Protein AF-X0XBN4-F1 (afdb_monomer)

Solvent-accessible surface area (backbone atoms only — not comparable to full-atom values): 3369 Å² total; per-residue (Å²): 111,69,65,51,54,52,20,50,49,45,44,50,49,19,57,75,71,75,46,81,52,61,80,80,37,64,82,52,90,50,70,68,56,50,51,48,52,52,29,44,52,52,26,52,51,52,14,55,77,52,79,65,41,91,63,74,65,107

Organism: NCBI:txid412755

pLDDT: mean 93.68, std 4.95, range [71.5, 98.44]

Radius of gyration: 17.12 Å; Cα contacts (8 Å, |Δi|>4): 44; chains: 1; bounding box: 38×20×40 Å

Structure (mmCIF, N/CA/C/O backbone):
data_AF-X0XBN4-F1
#
_entry.id   AF-X0XBN4-F1
#
loop_
_atom_site.group_PDB
_atom_site.id
_atom_site.type_symbol
_atom_site.label_atom_id
_atom_site.label_alt_id
_atom_site.label_comp_id
_atom_site.label_asym_id
_atom_site.label_entity_id
_atom_site.label_seq_id
_atom_site.pdbx_PDB_ins_code
_atom_site.Cartn_x
_atom_site.Cartn_y
_atom_site.Cartn_z
_atom_site.occupancy
_atom_site.B_iso_or_equiv
_atom_site.auth_seq_id
_atom_site.auth_comp_id
_atom_site.auth_asym_id
_atom_site.auth_atom_id
_atom_site.pdbx_PDB_model_num
ATOM 1 N N . PHE A 1 1 ? -1.087 11.829 8.565 1.00 71.50 1 PHE A N 1
ATOM 2 C CA . PHE A 1 1 ? -0.680 10.588 9.258 1.00 71.50 1 PHE A CA 1
ATOM 3 C C . PHE A 1 1 ? -1.631 10.193 10.378 1.00 71.50 1 PHE A C 1
ATOM 5 O O . PHE A 1 1 ? -2.041 9.046 10.367 1.00 71.50 1 PHE A O 1
ATOM 12 N N . ALA A 1 2 ? -2.019 11.092 11.295 1.00 84.88 2 ALA A N 1
ATOM 13 C CA . ALA A 1 2 ? -2.963 10.755 12.370 1.00 84.88 2 ALA A CA 1
ATOM 14 C C . ALA A 1 2 ? -4.293 10.169 11.850 1.00 84.88 2 ALA A C 1
ATOM 16 O O . ALA A 1 2 ? -4.678 9.099 12.299 1.00 84.88 2 ALA A O 1
ATOM 17 N N . ASN A 1 3 ? -4.907 10.795 10.835 1.00 85.81 3 ASN A N 1
ATOM 18 C CA . ASN A 1 3 ? -6.167 10.319 10.240 1.00 85.81 3 ASN A CA 1
ATOM 19 C C . ASN A 1 3 ? -6.080 8.857 9.778 1.00 85.81 3 ASN A C 1
ATOM 21 O O . ASN A 1 3 ? -6.915 8.054 10.153 1.00 85.81 3 ASN A O 1
ATOM 25 N N . LEU A 1 4 ? -4.993 8.480 9.092 1.00 86.81 4 LEU A N 1
ATOM 26 C CA . LEU A 1 4 ? -4.780 7.112 8.612 1.00 86.81 4 LEU A CA 1
ATOM 27 C C . LEU A 1 4 ? -4.848 6.064 9.736 1.00 86.81 4 LEU A C 1
ATOM 29 O O . LEU A 1 4 ? -5.431 4.998 9.563 1.00 86.81 4 LEU A O 1
ATOM 33 N N . TYR A 1 5 ? -4.224 6.359 10.878 1.00 89.25 5 TYR A N 1
ATOM 34 C CA . TYR A 1 5 ? -4.214 5.443 12.015 1.00 89.25 5 TYR A CA 1
ATOM 35 C C . TYR A 1 5 ? -5.535 5.452 12.778 1.00 89.25 5 TYR A C 1
ATOM 37 O O . TYR A 1 5 ? -5.952 4.394 13.240 1.00 89.25 5 TYR A O 1
ATOM 45 N N . SER A 1 6 ? -6.192 6.607 12.897 1.00 89.81 6 SER A N 1
ATOM 46 C CA . SER A 1 6 ? -7.523 6.702 13.501 1.00 89.81 6 SER A CA 1
ATOM 47 C C . SER A 1 6 ? -8.551 5.894 12.706 1.00 89.81 6 SER A C 1
ATOM 49 O O . SER A 1 6 ? -9.242 5.062 13.287 1.00 89.81 6 SER A O 1
ATOM 51 N N . ASP A 1 7 ? -8.566 6.057 11.383 1.00 91.38 7 ASP A N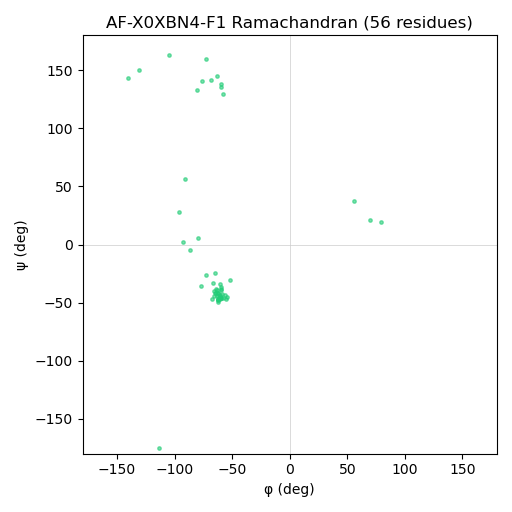 1
ATOM 52 C CA . ASP A 1 7 ? -9.475 5.363 10.465 1.00 91.38 7 ASP A CA 1
ATOM 53 C C . ASP A 1 7 ? -9.247 3.841 10.511 1.00 91.38 7 ASP A C 1
ATOM 55 O O . ASP A 1 7 ? -10.173 3.047 10.701 1.00 91.38 7 ASP A O 1
ATOM 59 N N . ALA A 1 8 ? -7.980 3.414 10.451 1.00 90.94 8 ALA A N 1
ATOM 60 C CA . ALA A 1 8 ? -7.622 2.004 10.577 1.00 90.94 8 A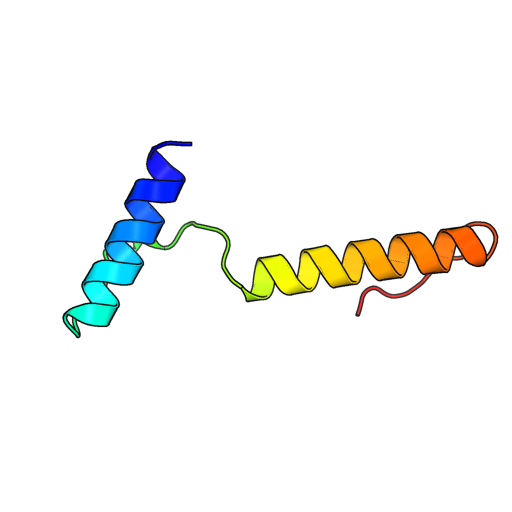LA A CA 1
ATOM 61 C C . ALA A 1 8 ? -8.003 1.422 11.951 1.00 90.94 8 ALA A C 1
ATOM 63 O O . ALA A 1 8 ? -8.496 0.293 12.030 1.00 90.94 8 ALA A O 1
ATOM 64 N N . ALA A 1 9 ? -7.788 2.169 13.038 1.00 91.88 9 ALA A N 1
ATOM 65 C CA . ALA A 1 9 ? -8.135 1.735 14.388 1.00 91.88 9 ALA A CA 1
ATOM 66 C C . ALA A 1 9 ? -9.650 1.571 14.560 1.00 91.88 9 ALA A C 1
ATOM 68 O O . ALA A 1 9 ? -10.087 0.576 15.144 1.00 91.88 9 ALA A O 1
ATOM 69 N N . GLU A 1 10 ? -10.445 2.491 14.015 1.00 93.44 10 GLU A N 1
ATOM 70 C CA . GLU A 1 10 ? -11.901 2.390 14.019 1.00 93.44 10 GLU A CA 1
ATOM 71 C C . GLU A 1 10 ? -12.374 1.157 13.246 1.00 93.44 10 GLU A C 1
ATOM 73 O O . GLU A 1 10 ? -13.132 0.342 13.779 1.00 93.44 10 GLU A O 1
ATOM 78 N N . ALA A 1 11 ? -11.870 0.955 12.027 1.00 93.25 11 ALA A N 1
ATOM 79 C CA . ALA A 1 11 ? -12.225 -0.205 11.218 1.00 93.25 11 ALA A CA 1
ATOM 80 C C . ALA A 1 11 ? -11.864 -1.534 11.907 1.00 93.25 11 ALA A C 1
ATOM 82 O O . ALA A 1 11 ? -12.607 -2.516 11.812 1.00 93.25 11 ALA A O 1
ATOM 83 N N . ILE A 1 12 ? -10.741 -1.580 12.632 1.00 93.38 12 ILE A N 1
ATOM 84 C CA . ILE A 1 12 ? -10.351 -2.735 13.452 1.00 93.38 12 ILE A CA 1
ATOM 85 C C . ILE A 1 12 ? -11.310 -2.915 14.635 1.00 93.38 12 ILE A C 1
ATOM 87 O O . ILE A 1 12 ? -11.752 -4.037 14.894 1.00 93.38 12 ILE A O 1
ATOM 91 N N . ALA A 1 13 ? -11.633 -1.843 15.359 1.00 95.75 13 ALA A N 1
ATOM 92 C CA . ALA A 1 13 ? -12.516 -1.892 16.521 1.00 95.75 13 ALA A CA 1
ATOM 93 C C . ALA A 1 13 ? -13.928 -2.354 16.138 1.00 95.75 13 ALA A C 1
ATOM 95 O O . ALA A 1 13 ? -14.446 -3.287 16.751 1.00 95.75 13 ALA A O 1
ATOM 96 N N . ALA A 1 14 ? -14.506 -1.785 15.079 1.00 95.12 14 ALA A N 1
ATOM 97 C CA . ALA A 1 14 ? -15.826 -2.152 14.580 1.00 95.12 14 ALA A CA 1
ATOM 98 C C . ALA A 1 14 ? -15.898 -3.642 14.205 1.00 95.12 14 ALA A C 1
ATOM 100 O O . ALA A 1 14 ? -16.778 -4.364 14.674 1.00 95.12 14 ALA A O 1
ATOM 101 N N . ARG A 1 15 ? -14.892 -4.151 13.476 1.00 93.81 15 ARG A N 1
ATOM 102 C CA . ARG A 1 15 ? -14.789 -5.587 13.155 1.00 93.81 15 ARG A CA 1
ATOM 103 C C . ARG A 1 15 ? -14.716 -6.469 14.399 1.00 93.81 15 ARG A C 1
ATOM 105 O O . ARG A 1 15 ? -15.371 -7.506 14.437 1.00 93.81 15 ARG A O 1
ATOM 112 N N . ARG A 1 16 ? -13.937 -6.079 15.414 1.00 96.19 16 ARG A N 1
ATOM 113 C CA . ARG A 1 16 ? -13.815 -6.840 16.673 1.00 96.19 16 ARG A CA 1
ATOM 114 C C . ARG A 1 16 ? -15.112 -6.849 17.482 1.00 96.19 16 ARG A C 1
ATOM 116 O O . ARG A 1 16 ? -15.385 -7.839 18.153 1.00 96.19 16 ARG A O 1
ATOM 123 N N . CYS A 1 17 ? -15.888 -5.772 17.414 1.00 95.69 17 CYS A N 1
ATOM 124 C CA . CYS A 1 17 ? -17.171 -5.632 18.101 1.00 95.69 17 CYS A CA 1
ATOM 125 C C . CYS A 1 17 ? -18.362 -6.187 17.300 1.00 95.69 17 CYS A C 1
ATOM 127 O O . CYS A 1 17 ? -19.478 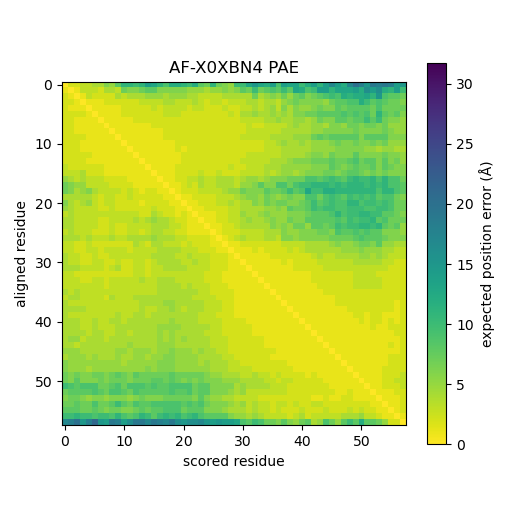-6.195 17.813 1.00 95.69 17 CYS A O 1
ATOM 129 N N . GLY A 1 18 ? -18.155 -6.638 16.057 1.00 95.50 18 GLY A N 1
ATOM 130 C CA . GLY A 1 18 ? -19.234 -7.093 15.174 1.00 95.50 18 GLY A CA 1
ATOM 131 C C . GLY A 1 18 ? -20.150 -5.964 14.685 1.00 95.50 18 GLY A C 1
ATOM 132 O O . GLY A 1 18 ? -21.284 -6.224 14.289 1.00 95.50 18 GLY A O 1
ATOM 133 N N . THR A 1 19 ? -19.680 -4.716 14.723 1.00 95.62 19 THR A N 1
ATOM 134 C CA . THR A 1 19 ? -20.408 -3.533 14.250 1.00 95.62 19 THR A CA 1
ATOM 135 C C . THR A 1 19 ? -19.847 -3.044 12.915 1.00 95.62 19 THR A C 1
ATOM 137 O O . THR A 1 19 ? -18.741 -3.4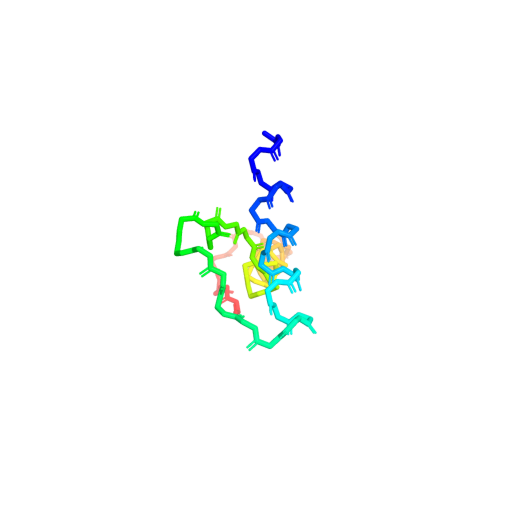07 12.509 1.00 95.62 19 THR A O 1
ATOM 140 N N . SER A 1 20 ? -20.608 -2.208 12.206 1.00 94.12 20 SER A N 1
ATOM 141 C CA . SER A 1 20 ? -20.083 -1.501 11.032 1.00 94.12 20 SER A CA 1
ATOM 142 C C . SER A 1 20 ? -19.192 -0.340 11.475 1.00 94.12 20 SER A C 1
ATOM 144 O O . SER A 1 20 ? -19.522 0.341 12.443 1.00 94.12 20 SER A O 1
ATOM 146 N N . ALA A 1 21 ? -18.086 -0.118 10.763 1.00 92.81 21 ALA A N 1
ATOM 147 C CA . ALA A 1 21 ? -17.295 1.107 10.888 1.00 92.81 21 ALA A CA 1
ATOM 148 C C . ALA A 1 21 ? -18.033 2.283 10.229 1.00 92.81 21 ALA A C 1
ATOM 150 O O . ALA A 1 21 ? -18.892 2.050 9.364 1.00 92.81 21 ALA A O 1
ATOM 151 N N . ASP A 1 22 ? -17.684 3.517 10.599 1.00 92.06 22 ASP A N 1
ATOM 152 C CA . ASP A 1 22 ? -18.091 4.705 9.851 1.00 92.06 22 ASP A CA 1
ATOM 153 C C . ASP A 1 22 ? -17.575 4.587 8.403 1.00 92.06 22 ASP A C 1
ATOM 155 O O . ASP A 1 22 ? -16.391 4.299 8.191 1.00 92.06 22 ASP A O 1
ATOM 159 N N . PRO A 1 23 ? -18.428 4.788 7.381 1.00 91.94 23 PRO A N 1
ATOM 160 C CA . PRO A 1 23 ? -17.998 4.791 5.986 1.00 91.94 23 PRO A CA 1
ATOM 161 C C . PRO A 1 23 ? -16.815 5.723 5.688 1.00 91.94 23 PRO A C 1
ATOM 163 O O . PRO A 1 23 ? -16.011 5.412 4.809 1.00 91.94 23 PRO A O 1
ATOM 166 N N . LEU A 1 24 ? -16.677 6.837 6.412 1.00 91.31 24 LEU A N 1
ATOM 167 C CA . LEU A 1 24 ? -15.574 7.785 6.244 1.00 91.31 24 LEU A CA 1
ATOM 168 C C . LEU A 1 24 ? -14.242 7.245 6.780 1.00 91.31 24 LEU A C 1
ATOM 170 O O . LEU A 1 24 ? -13.190 7.599 6.250 1.00 91.31 24 LEU A O 1
ATOM 174 N N . ALA A 1 25 ? -14.279 6.333 7.753 1.00 89.12 25 ALA A N 1
ATOM 175 C CA . ALA A 1 25 ? -13.103 5.669 8.309 1.00 89.12 25 ALA A CA 1
ATOM 176 C C . ALA A 1 25 ? -12.584 4.518 7.423 1.00 89.12 25 ALA A C 1
ATOM 178 O O . ALA A 1 25 ? -11.670 3.791 7.807 1.00 89.12 25 ALA A O 1
ATOM 179 N N . LEU A 1 26 ? -13.150 4.311 6.228 1.00 89.25 26 LEU A N 1
ATOM 180 C CA . LEU A 1 26 ? -12.740 3.245 5.304 1.00 89.25 26 LEU A CA 1
ATOM 181 C C . LEU A 1 26 ? -11.687 3.690 4.278 1.00 89.25 26 LEU A C 1
ATOM 183 O O . LEU A 1 26 ? -11.267 2.893 3.437 1.00 89.25 26 LEU A O 1
ATOM 187 N N . HIS A 1 27 ? -11.232 4.942 4.343 1.00 89.94 27 HIS A N 1
ATOM 188 C CA . HIS 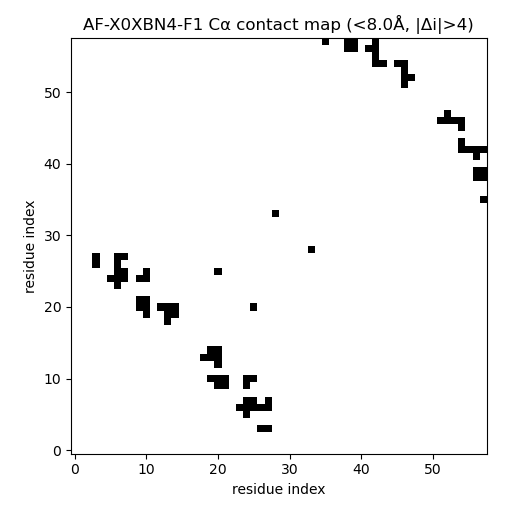A 1 27 ? -10.280 5.521 3.394 1.00 89.94 27 HIS A CA 1
ATOM 189 C C . HIS A 1 27 ? -8.815 5.344 3.825 1.00 89.94 27 HIS A C 1
ATOM 191 O O . HIS A 1 27 ? -8.049 6.304 3.909 1.00 89.94 27 HIS A O 1
ATOM 197 N N . PHE A 1 28 ? -8.397 4.096 4.045 1.00 90.50 28 PHE A N 1
ATOM 198 C CA . PHE A 1 28 ? -7.005 3.738 4.331 1.00 90.50 28 PHE A CA 1
ATOM 199 C C . PHE A 1 28 ? -6.523 2.576 3.445 1.00 90.50 28 PHE A C 1
ATOM 201 O O . PHE A 1 28 ? -7.332 1.722 3.071 1.00 90.50 28 PHE A O 1
ATOM 208 N N . PRO A 1 29 ? -5.217 2.503 3.106 1.00 92.44 29 PRO A N 1
ATOM 209 C CA . PRO A 1 29 ? -4.668 1.374 2.366 1.00 92.44 29 PRO A CA 1
ATOM 210 C C . PRO A 1 29 ? -4.866 0.065 3.125 1.00 92.44 29 PRO A C 1
ATOM 212 O O . PRO A 1 29 ? -4.638 -0.013 4.334 1.00 92.44 29 PRO A O 1
ATOM 215 N N . ASN A 1 30 ? -5.246 -0.979 2.404 1.00 93.38 30 ASN A N 1
ATOM 216 C CA . ASN A 1 30 ? -5.440 -2.310 2.961 1.00 93.38 30 ASN A CA 1
ATOM 217 C C . ASN A 1 30 ? -4.400 -3.309 2.418 1.00 93.38 30 ASN A C 1
ATOM 219 O O . ASN A 1 30 ? -3.475 -2.962 1.683 1.00 93.38 30 ASN A O 1
ATOM 223 N N . ALA A 1 31 ? -4.547 -4.581 2.795 1.00 93.81 31 ALA A N 1
ATOM 224 C CA . ALA A 1 31 ? -3.623 -5.635 2.385 1.00 93.81 31 ALA A CA 1
ATOM 225 C C . ALA A 1 31 ? -3.560 -5.831 0.859 1.00 93.81 31 ALA A C 1
ATOM 227 O O . ALA A 1 31 ? -2.489 -6.116 0.334 1.00 93.81 31 ALA A O 1
ATOM 228 N N . VAL A 1 32 ? -4.671 -5.643 0.140 1.00 95.38 32 VAL A N 1
ATOM 229 C CA . VAL A 1 32 ? -4.713 -5.746 -1.328 1.00 95.38 32 VAL A CA 1
ATOM 230 C C . VAL A 1 32 ? -3.882 -4.637 -1.967 1.00 95.38 32 VAL A C 1
ATOM 232 O O . VAL A 1 32 ? -3.155 -4.895 -2.924 1.00 95.38 32 VAL A O 1
ATOM 235 N N . ASP A 1 33 ? -3.934 -3.423 -1.420 1.00 95.00 33 ASP A N 1
ATOM 236 C CA . ASP A 1 33 ? -3.091 -2.317 -1.886 1.00 95.00 33 ASP A CA 1
ATOM 237 C C . ASP A 1 33 ? -1.605 -2.615 -1.639 1.00 95.00 33 ASP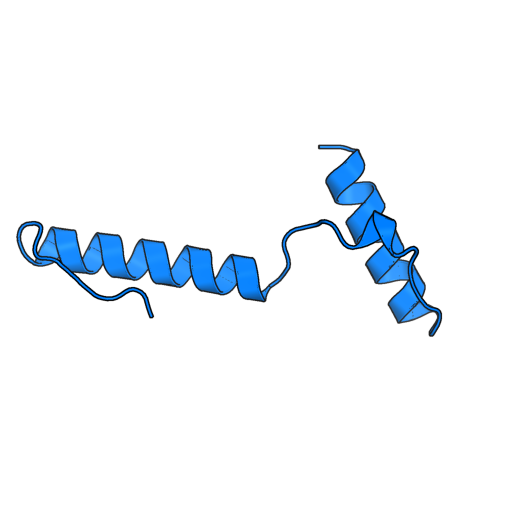 A C 1
ATOM 239 O O . ASP A 1 33 ? -0.764 -2.358 -2.500 1.00 95.00 33 ASP A O 1
ATOM 243 N N . GLY A 1 34 ? -1.291 -3.247 -0.503 1.00 95.38 34 GLY A N 1
ATOM 244 C CA . GLY A 1 34 ? 0.053 -3.743 -0.201 1.00 95.38 34 GLY A CA 1
ATOM 245 C C . GLY A 1 34 ? 0.546 -4.791 -1.205 1.00 95.38 34 GLY A C 1
ATOM 246 O O . GLY A 1 34 ? 1.657 -4.668 -1.717 1.00 95.38 34 GLY A O 1
ATOM 247 N N . VAL A 1 35 ? -0.287 -5.783 -1.539 1.00 97.06 35 VAL A N 1
ATOM 248 C CA . VAL A 1 35 ? 0.040 -6.818 -2.539 1.00 97.06 35 VAL A CA 1
ATOM 249 C C . VAL A 1 35 ? 0.327 -6.193 -3.904 1.00 97.06 35 VAL A C 1
ATOM 251 O O . VAL A 1 35 ? 1.349 -6.509 -4.509 1.00 97.06 35 VAL A O 1
ATOM 254 N N . LYS A 1 36 ? -0.509 -5.249 -4.356 1.00 96.94 36 LYS A N 1
ATOM 255 C CA . LYS A 1 36 ? -0.281 -4.516 -5.614 1.00 96.94 36 LYS A CA 1
ATOM 256 C C . LYS A 1 36 ? 1.045 -3.755 -5.608 1.00 96.94 36 LYS A C 1
ATOM 258 O O . LYS A 1 36 ? 1.742 -3.726 -6.618 1.00 96.94 36 LYS A O 1
ATOM 263 N N . GLY A 1 37 ? 1.408 -3.153 -4.475 1.00 97.00 37 GLY A N 1
ATOM 264 C CA . GLY A 1 37 ? 2.693 -2.472 -4.317 1.00 97.00 37 GLY A CA 1
ATOM 265 C C . GLY A 1 37 ? 3.882 -3.421 -4.482 1.00 97.00 37 GLY A C 1
ATOM 266 O O . GLY A 1 37 ? 4.829 -3.099 -5.197 1.00 97.00 37 GLY A O 1
ATOM 267 N N . VAL A 1 38 ? 3.820 -4.609 -3.874 1.00 97.75 38 VAL A N 1
ATOM 268 C CA . VAL A 1 38 ? 4.875 -5.628 -4.008 1.00 97.75 38 VAL A CA 1
ATOM 269 C C . VAL A 1 38 ? 4.957 -6.160 -5.441 1.00 97.75 38 VAL A C 1
ATOM 271 O O . VAL A 1 38 ? 6.056 -6.230 -5.988 1.00 97.75 38 VAL A O 1
ATOM 274 N N . ALA A 1 39 ? 3.819 -6.452 -6.077 1.00 97.69 39 ALA A N 1
ATOM 275 C CA . ALA A 1 39 ? 3.767 -6.898 -7.472 1.00 97.69 39 ALA A CA 1
ATOM 276 C C . ALA A 1 39 ? 4.365 -5.857 -8.435 1.00 97.69 39 ALA A C 1
ATOM 278 O O . ALA A 1 39 ? 5.093 -6.193 -9.369 1.00 97.69 39 ALA A O 1
ATOM 279 N N . PHE A 1 40 ? 4.123 -4.569 -8.180 1.00 98.06 40 PHE A N 1
ATOM 280 C CA . PHE A 1 40 ? 4.746 -3.494 -8.947 1.00 98.06 40 PHE A CA 1
ATOM 281 C C . PHE A 1 40 ? 6.274 -3.477 -8.792 1.00 98.06 40 PHE A C 1
ATOM 283 O O . PHE A 1 40 ? 6.992 -3.344 -9.784 1.00 98.06 40 PHE A O 1
ATOM 290 N N . VAL A 1 41 ? 6.786 -3.638 -7.566 1.00 98.00 41 VAL A N 1
ATOM 291 C CA . VAL A 1 41 ? 8.236 -3.697 -7.310 1.00 98.00 41 VAL A CA 1
ATOM 292 C C . VAL A 1 41 ? 8.871 -4.898 -8.017 1.00 98.00 41 VAL A C 1
ATOM 294 O O . VAL A 1 41 ? 9.924 -4.752 -8.636 1.00 98.00 41 VAL A O 1
ATOM 297 N N . GLU A 1 42 ? 8.224 -6.062 -7.989 1.00 98.06 42 GLU A N 1
ATOM 298 C CA . GLU A 1 42 ? 8.678 -7.257 -8.710 1.00 98.06 42 GLU A CA 1
ATOM 299 C C . GLU A 1 42 ? 8.756 -7.022 -10.227 1.00 98.06 42 GLU A C 1
ATOM 301 O O . GLU A 1 42 ? 9.769 -7.339 -10.862 1.00 98.06 42 GLU A O 1
ATOM 306 N N . ALA A 1 43 ? 7.726 -6.408 -10.814 1.00 98.00 43 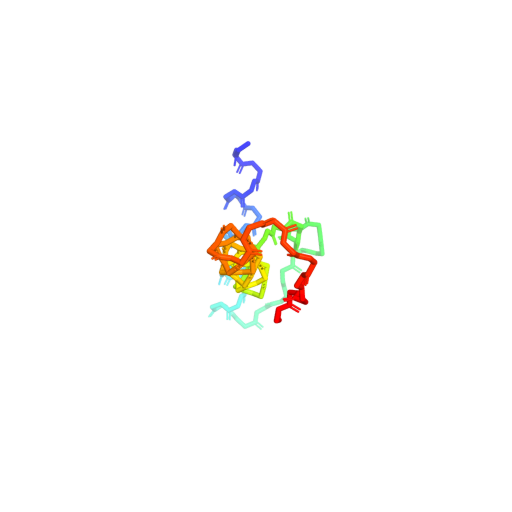ALA A N 1
ATOM 307 C CA . ALA A 1 43 ? 7.708 -6.073 -12.235 1.00 98.00 43 ALA A CA 1
ATOM 308 C C . ALA A 1 43 ? 8.818 -5.075 -12.608 1.00 98.00 43 ALA A C 1
ATOM 310 O O . ALA A 1 43 ? 9.472 -5.231 -13.642 1.00 98.00 43 ALA A O 1
ATOM 311 N N . ALA A 1 44 ? 9.089 -4.085 -11.750 1.00 98.12 44 ALA A N 1
ATOM 312 C CA . ALA A 1 44 ? 10.182 -3.133 -11.948 1.00 98.12 44 ALA A CA 1
ATOM 313 C C . ALA A 1 44 ? 11.561 -3.817 -11.924 1.00 98.12 44 ALA A C 1
ATOM 315 O O . ALA 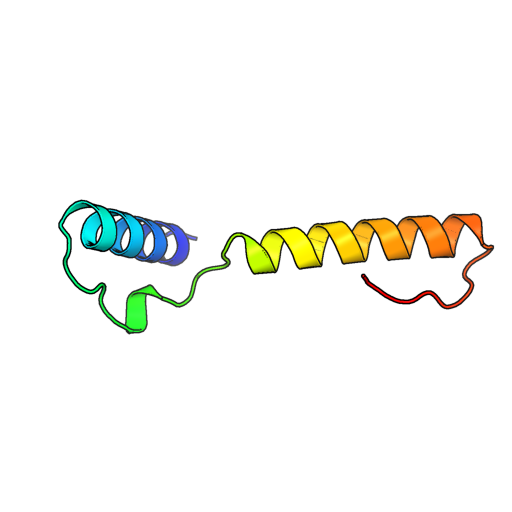A 1 44 ? 12.407 -3.535 -12.776 1.00 98.12 44 ALA A O 1
ATOM 316 N N . ILE A 1 45 ? 11.777 -4.759 -10.998 1.00 98.12 45 ILE A N 1
ATOM 317 C CA . ILE A 1 45 ? 13.005 -5.568 -10.940 1.00 98.12 45 ILE A CA 1
ATOM 318 C C . ILE A 1 45 ? 13.143 -6.416 -12.210 1.00 98.12 45 ILE A C 1
ATOM 320 O O . ILE A 1 45 ? 14.199 -6.418 -12.842 1.00 98.12 45 ILE A O 1
ATOM 324 N N . THR A 1 46 ? 12.068 -7.084 -12.629 1.00 98.19 46 THR A N 1
ATOM 325 C CA . THR A 1 46 ? 12.046 -7.927 -13.837 1.00 98.19 46 THR A CA 1
ATOM 326 C C . THR A 1 46 ? 12.369 -7.125 -15.098 1.00 98.19 46 THR A C 1
ATOM 328 O O . THR A 1 46 ? 13.185 -7.553 -15.920 1.00 98.19 46 THR A O 1
ATOM 331 N N . SER A 1 47 ? 11.792 -5.929 -15.227 1.00 98.44 47 SER A N 1
ATOM 332 C CA . SER A 1 47 ? 12.093 -5.000 -16.317 1.00 98.44 47 SER A CA 1
ATOM 333 C C . SER A 1 47 ? 13.567 -4.594 -16.316 1.00 98.44 47 SER A C 1
ATOM 335 O O . SER A 1 47 ? 14.227 -4.665 -17.353 1.00 98.44 47 SER A O 1
ATOM 337 N N . SER A 1 48 ? 14.119 -4.243 -15.149 1.00 98.12 48 SER A N 1
ATOM 338 C CA . SER A 1 48 ? 15.526 -3.853 -15.007 1.00 98.12 48 SER A CA 1
ATOM 339 C C . SER A 1 48 ? 16.486 -4.969 -15.432 1.00 98.12 48 SER A C 1
ATOM 341 O O . SER A 1 48 ? 17.408 -4.714 -16.207 1.00 98.12 48 SER A O 1
ATOM 343 N N . LEU A 1 49 ? 16.229 -6.210 -15.007 1.00 98.12 49 LEU A N 1
ATOM 344 C CA . LEU A 1 49 ? 17.006 -7.387 -15.418 1.00 98.12 49 LEU A CA 1
ATOM 345 C C . LEU A 1 49 ? 16.877 -7.688 -16.919 1.00 98.12 49 LEU A C 1
ATOM 347 O O . LEU A 1 49 ? 17.784 -8.264 -17.515 1.00 98.12 49 LEU A O 1
ATOM 351 N N . SER A 1 50 ? 15.782 -7.245 -17.538 1.00 97.62 50 SER A N 1
ATOM 352 C CA . SER A 1 50 ? 15.496 -7.386 -18.969 1.00 97.62 50 SER A CA 1
ATOM 353 C C . SER A 1 50 ? 15.889 -6.142 -19.779 1.00 97.62 50 SER A C 1
ATOM 355 O O . SER A 1 50 ? 15.275 -5.851 -20.80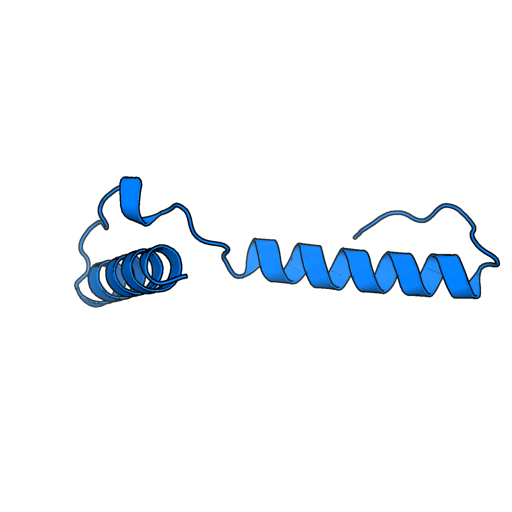6 1.00 97.62 50 SER A O 1
ATOM 357 N N . ASN A 1 51 ? 16.888 -5.381 -19.317 1.00 97.75 51 ASN A N 1
ATOM 358 C CA . ASN A 1 51 ? 17.391 -4.166 -19.970 1.00 97.75 51 ASN A CA 1
ATOM 359 C C . ASN A 1 51 ? 16.299 -3.103 -20.232 1.00 97.75 51 ASN A C 1
ATOM 361 O O . ASN A 1 51 ? 16.286 -2.441 -21.269 1.00 97.75 51 ASN A O 1
ATOM 365 N N . GLY A 1 52 ? 15.357 -2.961 -19.298 1.00 96.25 52 GLY A N 1
ATOM 366 C CA . GLY A 1 52 ? 14.270 -1.983 -19.369 1.00 96.25 52 GLY A CA 1
ATOM 367 C C . GLY A 1 52 ? 13.105 -2.388 -20.273 1.00 96.25 52 GLY A C 1
ATOM 368 O O . GLY A 1 52 ? 12.333 -1.528 -20.692 1.00 96.25 52 GLY A O 1
ATOM 369 N N . ALA A 1 53 ? 12.961 -3.676 -20.600 1.00 98.12 53 ALA A N 1
ATOM 370 C CA . ALA A 1 53 ? 11.823 -4.156 -21.377 1.00 98.12 53 ALA A CA 1
ATOM 371 C C . ALA A 1 53 ? 10.494 -3.952 -20.628 1.00 98.12 53 ALA A C 1
ATOM 373 O O . ALA A 1 53 ? 10.415 -4.101 -19.405 1.00 98.12 53 ALA A O 1
ATOM 374 N N . TRP A 1 54 ? 9.427 -3.655 -21.372 1.00 97.44 54 TRP A N 1
ATOM 375 C CA . TRP A 1 54 ? 8.071 -3.599 -20.826 1.00 97.44 54 TRP A CA 1
ATOM 376 C C . TRP A 1 54 ? 7.667 -4.954 -20.234 1.00 97.44 54 TRP A C 1
ATOM 378 O O . TRP A 1 54 ? 7.894 -6.000 -20.838 1.00 97.44 54 TRP A O 1
ATOM 388 N N . THR A 1 55 ? 7.067 -4.932 -19.046 1.00 95.94 55 THR A N 1
ATOM 389 C CA . THR A 1 55 ? 6.633 -6.121 -18.300 1.00 95.94 55 THR A CA 1
ATOM 390 C C . THR A 1 55 ? 5.283 -5.842 -17.642 1.00 95.94 55 THR A C 1
ATOM 392 O O . THR A 1 55 ? 5.017 -4.717 -17.220 1.00 95.94 55 THR A O 1
ATOM 395 N N . SER A 1 56 ? 4.419 -6.858 -17.587 1.00 95.38 56 SER A N 1
ATOM 396 C CA . SER A 1 56 ? 3.138 -6.789 -16.876 1.00 95.38 56 SER A CA 1
ATOM 397 C C . SER A 1 56 ? 3.362 -6.704 -15.370 1.00 95.38 56 SER A C 1
ATOM 399 O O . SER A 1 56 ? 4.206 -7.417 -14.835 1.00 95.38 56 SER A O 1
ATOM 401 N N . VAL A 1 57 ? 2.554 -5.902 -14.679 1.00 92.31 57 VAL A N 1
ATOM 402 C CA . VAL A 1 57 ? 2.401 -6.023 -13.223 1.00 92.31 57 VAL A CA 1
ATOM 403 C C . VAL A 1 57 ? 1.429 -7.175 -12.951 1.00 92.31 57 VAL A C 1
ATOM 405 O O . VAL A 1 57 ? 0.425 -7.288 -13.659 1.00 92.31 57 VAL A O 1
ATOM 408 N N . GLY A 1 58 ? 1.786 -8.059 -12.016 1.00 78.38 58 GLY A N 1
ATOM 409 C CA . GLY A 1 58 ? 0.959 -9.193 -11.581 1.00 78.38 58 GLY A CA 1
ATOM 410 C C . GLY A 1 58 ? -0.208 -8.806 -10.682 1.00 78.38 58 GLY A C 1
ATOM 411 O O . GLY A 1 58 ? -0.213 -7.672 -10.150 1.00 78.38 58 GLY A O 1
#

Sequence (58 aa):
FANLYSDAAEAIAARRCGTSADPLALHFPNAVDGVKGVAFVEAAITSSLSNGAWTSVG

Foldseek 3Di:
DVLQVVLVVQCVVCVVVVHDGDPVSPPHDDVVNVVQVVLVVVQVVVCVVVVNDDDDRD

Mean predicted aligned error: 4.0 Å

Secondary structure (DSSP, 8-state):
-HHHHHHHHHHHHHHHHT-PPPGGGG-S--HHHHHHHHHHHHHHHHHHHTTT------